Protein AF-A0A432RYK1-F1 (afdb_monomer)

Sequence (120 aa):
MFITLVVFISSCVSRSSYFDEIILQNLKQYEDIAEIYDYRKIKEYNEGNKHIVVYQYKVKLKTDKVLKEAQTNILDILKKSPFLVELSTRCGINFITGKQPCIIEDKAIFKKTANGWILK

Foldseek 3Di:
DDDPPPPPPPPPCPPVNVVVVVVVVVVVVCVQFKDKDPKDFPDWDDDVQKTKTKIKIWIATPLVNLVVVPVPHPVVVVVVDVVVVVCCVQFPPVRNVRNDIRMDIDMWIWGQDPVGTDTD

Secondary structure (DSSP, 8-state):
--------------HHHHHHHHHHHHHGGGTTTEEEEEEEEEEEEEETTEEEEEEEEEEEE-HHHHHHHTSS-HHHHHHH-HHHHHHHHHH-HHHHTTSSPEEEEEEEEEEEETTEEEE-

Radius of gyration: 18.67 Å; Cα contacts (8 Å, |Δi|>4): 151; chains: 1; bounding box: 46×26×59 Å

Mean predicted aligned error: 10.23 Å

Solvent-accessible surface area (backbone atoms only — not comparable to full-atom values): 7149 Å² total; per-residue (Å²): 136,86,83,81,79,78,78,78,77,78,69,83,64,50,74,65,56,53,54,51,50,54,53,52,57,61,55,52,77,42,56,86,59,27,47,75,45,81,73,43,80,77,45,77,50,75,59,88,70,31,42,38,41,32,34,33,33,35,39,33,52,38,50,73,59,52,50,67,74,25,81,64,50,69,72,58,47,42,75,72,32,68,66,54,40,52,49,37,74,74,46,36,72,59,29,77,70,52,76,48,67,32,78,48,79,51,75,50,37,28,37,70,51,98,92,44,78,42,82,102

Structure (mmCIF, N/CA/C/O backbone):
data_AF-A0A432RYK1-F1
#
_entry.id   AF-A0A432RYK1-F1
#
loop_
_atom_site.group_PDB
_atom_site.id
_atom_site.type_symbol
_atom_site.label_atom_id
_atom_site.label_alt_id
_atom_site.label_comp_id
_atom_site.label_asym_id
_atom_site.label_entity_id
_atom_site.label_seq_id
_atom_site.pdbx_PDB_ins_code
_atom_site.Cartn_x
_atom_site.Cartn_y
_atom_site.Cartn_z
_atom_site.occupancy
_atom_site.B_iso_or_equiv
_atom_site.auth_seq_id
_atom_site.auth_comp_id
_atom_site.auth_asym_id
_atom_site.auth_atom_id
_atom_site.pdbx_PDB_model_num
ATOM 1 N N . MET A 1 1 ? -29.147 -10.836 -36.378 1.00 36.69 1 MET A N 1
ATOM 2 C CA . MET A 1 1 ? -27.769 -10.448 -36.742 1.00 36.69 1 MET A CA 1
ATOM 3 C C . MET A 1 1 ? -27.294 -9.462 -35.683 1.00 36.69 1 MET A C 1
ATOM 5 O O . MET A 1 1 ? -27.760 -8.334 -35.680 1.00 36.69 1 MET A O 1
ATOM 9 N N . PHE A 1 2 ? -26.513 -9.921 -34.703 1.00 38.28 2 PHE A N 1
ATOM 10 C CA . PHE A 1 2 ? -26.027 -9.080 -33.604 1.00 38.28 2 PHE A CA 1
ATOM 11 C C . PHE A 1 2 ? -24.648 -8.535 -33.978 1.00 38.28 2 PHE A C 1
ATOM 13 O O . PHE A 1 2 ? -23.721 -9.309 -34.198 1.00 38.28 2 PHE A O 1
ATOM 20 N N . ILE A 1 3 ? -24.530 -7.212 -34.092 1.00 44.97 3 ILE A N 1
ATOM 21 C CA . ILE A 1 3 ? -23.249 -6.526 -34.265 1.00 44.97 3 ILE A CA 1
ATOM 22 C C . ILE A 1 3 ? -22.712 -6.272 -32.858 1.00 44.97 3 ILE A C 1
ATOM 24 O O . ILE A 1 3 ? -23.142 -5.340 -32.180 1.00 44.97 3 ILE A O 1
ATOM 28 N N . THR A 1 4 ? -21.818 -7.137 -32.387 1.00 47.78 4 THR A N 1
ATOM 29 C CA . THR A 1 4 ? -21.102 -6.928 -31.127 1.00 47.78 4 THR A CA 1
ATOM 30 C C . THR A 1 4 ? -20.064 -5.836 -31.362 1.00 47.78 4 THR A C 1
ATOM 32 O O . THR A 1 4 ? -19.009 -6.070 -31.949 1.00 47.78 4 THR A O 1
ATOM 35 N N . LEU A 1 5 ? -20.401 -4.613 -30.956 1.00 37.56 5 LEU A N 1
ATOM 36 C CA . LEU A 1 5 ? -19.503 -3.467 -30.967 1.00 37.56 5 LEU A CA 1
ATOM 37 C C . LEU A 1 5 ? -18.398 -3.718 -29.931 1.00 37.56 5 LEU A C 1
ATOM 39 O O . LEU A 1 5 ? -18.590 -3.507 -28.735 1.00 37.56 5 LEU A O 1
ATOM 43 N N . VAL A 1 6 ? -17.248 -4.220 -30.381 1.00 48.34 6 VAL A N 1
ATOM 44 C CA . VAL A 1 6 ? -16.044 -4.305 -29.551 1.00 48.34 6 VAL A CA 1
ATOM 45 C C . VAL A 1 6 ? -15.526 -2.883 -29.380 1.00 48.34 6 VAL A C 1
ATOM 47 O O . VAL A 1 6 ? -14.812 -2.351 -30.227 1.00 48.34 6 VAL A O 1
ATOM 50 N N . VAL A 1 7 ? -15.945 -2.238 -28.294 1.00 43.28 7 VAL A N 1
ATOM 51 C CA . VAL A 1 7 ? -15.396 -0.955 -27.865 1.00 43.28 7 VAL A CA 1
ATOM 52 C C . VAL A 1 7 ? -13.977 -1.223 -27.366 1.00 43.28 7 VAL A C 1
ATOM 54 O O . VAL A 1 7 ? -13.754 -1.537 -26.200 1.00 43.28 7 VAL A O 1
ATOM 57 N N . PHE A 1 8 ? -13.001 -1.122 -28.269 1.00 40.44 8 PHE A N 1
ATOM 58 C CA . PHE A 1 8 ? -11.609 -0.918 -27.890 1.00 40.44 8 PHE A CA 1
ATOM 59 C C . PHE A 1 8 ? -11.512 0.481 -27.286 1.00 40.44 8 PHE A C 1
ATOM 61 O O . PHE A 1 8 ? -11.308 1.467 -27.991 1.00 40.44 8 PHE A O 1
ATOM 68 N N . ILE A 1 9 ? -11.685 0.576 -25.967 1.00 42.94 9 ILE A N 1
ATOM 69 C CA . ILE A 1 9 ? -11.254 1.753 -25.222 1.00 42.94 9 ILE A CA 1
ATOM 70 C C . ILE A 1 9 ? -9.726 1.688 -25.232 1.00 42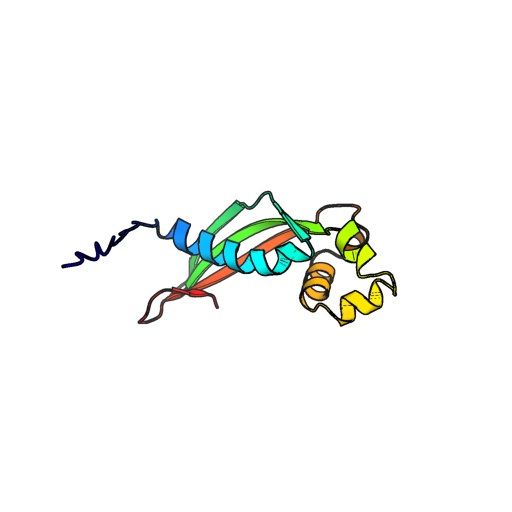.94 9 ILE A C 1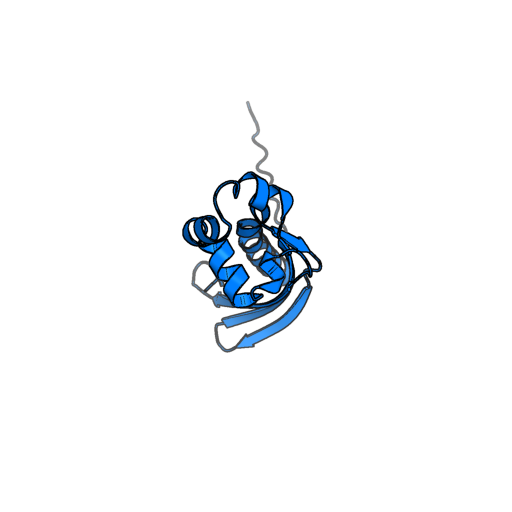
ATOM 72 O O . ILE A 1 9 ? -9.095 1.123 -24.341 1.00 42.94 9 ILE A O 1
ATOM 76 N N . SER A 1 10 ? -9.118 2.208 -26.298 1.00 41.03 10 SER A N 1
ATOM 77 C CA . SER A 1 10 ? -7.705 2.557 -26.334 1.00 41.03 10 SER A CA 1
ATOM 78 C C . SER A 1 10 ? -7.504 3.741 -25.394 1.00 41.03 10 SER A C 1
ATOM 80 O O . SER A 1 10 ? -7.304 4.879 -25.822 1.00 41.03 10 SER A O 1
ATOM 82 N N . SER A 1 11 ? -7.631 3.492 -24.094 1.00 37.19 11 SER A N 1
ATOM 83 C CA . SER A 1 11 ? -7.208 4.441 -23.087 1.00 37.19 11 SER A CA 1
ATOM 84 C C . SER A 1 11 ? -5.706 4.570 -23.265 1.00 37.19 11 SER A C 1
ATOM 86 O O . SER A 1 11 ? -4.941 3.657 -22.956 1.00 37.19 11 SER A O 1
ATOM 88 N N . CYS A 1 12 ? -5.289 5.709 -23.808 1.00 47.38 12 CYS A N 1
ATOM 89 C CA . CYS A 1 12 ? -3.946 6.240 -23.667 1.00 47.38 12 CYS A CA 1
ATOM 90 C C . CYS A 1 12 ? -3.749 6.540 -22.172 1.00 47.38 12 CYS A C 1
ATOM 92 O O . CYS A 1 12 ? -3.740 7.690 -21.741 1.00 47.38 12 CYS A O 1
ATOM 94 N N . VAL A 1 13 ? -3.726 5.486 -21.351 1.00 46.16 13 VAL A N 1
ATOM 95 C CA . VAL A 1 13 ? -3.423 5.575 -19.933 1.00 46.16 13 VAL A CA 1
ATOM 96 C C . VAL A 1 13 ? -1.981 6.029 -19.916 1.00 46.16 13 VAL A C 1
ATOM 98 O O . VAL A 1 13 ? -1.083 5.321 -20.384 1.00 46.16 13 VAL A O 1
ATOM 101 N N . SER A 1 14 ? -1.766 7.268 -19.479 1.00 58.09 14 SER A N 1
ATOM 102 C CA . SER A 1 14 ? -0.416 7.779 -19.324 1.00 58.09 14 SER A CA 1
ATOM 103 C C . SER A 1 14 ? 0.361 6.766 -18.484 1.00 58.09 14 SER A C 1
ATOM 105 O O . SER A 1 14 ? -0.167 6.179 -17.541 1.00 58.09 14 SER A O 1
ATOM 107 N N . ARG A 1 15 ? 1.615 6.506 -18.847 1.00 64.12 15 ARG A N 1
ATOM 108 C CA . ARG A 1 15 ? 2.435 5.480 -18.191 1.00 64.12 15 ARG A CA 1
ATOM 109 C C . ARG A 1 15 ? 2.464 5.632 -16.661 1.00 64.12 15 ARG A C 1
ATOM 111 O O . ARG A 1 15 ? 2.487 4.629 -15.961 1.00 64.12 15 ARG A O 1
ATOM 118 N N . SER A 1 16 ? 2.404 6.872 -16.170 1.00 68.31 16 SER A N 1
ATOM 119 C CA . SER A 1 16 ? 2.223 7.184 -14.747 1.00 68.31 16 SER A CA 1
ATOM 120 C C . SER A 1 16 ? 0.910 6.629 -14.194 1.00 68.31 16 SER A C 1
ATOM 122 O O . SER A 1 16 ? 0.935 5.932 -13.189 1.00 68.31 16 SER A O 1
ATOM 124 N N . SER A 1 17 ? -0.218 6.895 -14.862 1.00 75.12 17 SER A N 1
ATOM 125 C CA . SER A 1 17 ? -1.547 6.439 -14.434 1.00 75.12 17 SER A CA 1
ATOM 126 C C . SER A 1 17 ? -1.634 4.913 -14.348 1.00 75.12 17 SER A C 1
ATOM 128 O O . SER A 1 17 ? -2.252 4.39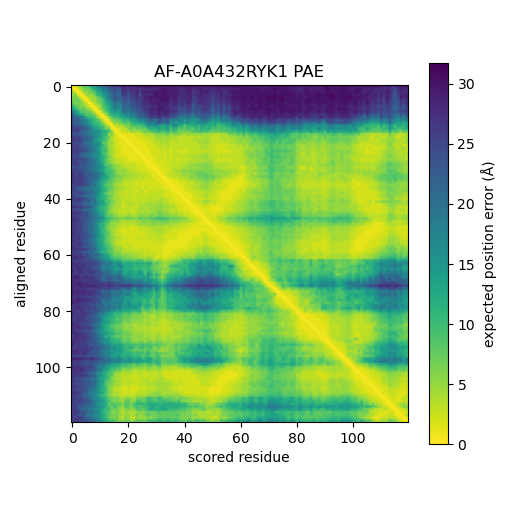8 -13.427 1.00 75.12 17 SER A O 1
ATOM 130 N N . TYR A 1 18 ? -0.946 4.180 -15.231 1.00 80.75 18 TYR A N 1
ATOM 131 C CA . TYR A 1 18 ? -0.888 2.714 -15.159 1.00 80.75 18 TYR A CA 1
ATOM 132 C C . TYR A 1 18 ? -0.213 2.213 -13.869 1.00 80.75 18 TYR A C 1
ATOM 134 O O . TYR A 1 18 ? -0.699 1.284 -13.227 1.00 80.75 18 TYR A O 1
ATOM 142 N N . PHE A 1 19 ? 0.908 2.820 -13.468 1.00 83.56 19 PHE A N 1
ATOM 143 C CA . PHE A 1 19 ? 1.597 2.430 -12.234 1.00 83.56 19 PHE A CA 1
ATOM 144 C C . PHE A 1 19 ? 0.808 2.828 -10.988 1.00 83.56 19 PHE A C 1
ATOM 146 O O . PHE A 1 19 ? 0.728 2.040 -10.045 1.00 83.56 19 PHE A O 1
ATOM 153 N N . ASP A 1 20 ? 0.199 4.015 -11.013 1.00 84.25 20 ASP A N 1
ATOM 154 C CA . ASP A 1 20 ? -0.671 4.495 -9.943 1.00 84.25 20 ASP A CA 1
ATOM 155 C C . ASP A 1 20 ? -1.872 3.548 -9.746 1.00 84.25 20 ASP A C 1
ATOM 157 O O . ASP A 1 20 ? -2.174 3.170 -8.616 1.00 84.25 20 ASP A O 1
ATOM 161 N N . GLU A 1 21 ? -2.502 3.069 -10.824 1.00 86.88 21 GLU A N 1
ATOM 162 C CA . GLU A 1 21 ? -3.599 2.092 -10.760 1.00 86.88 21 GLU A CA 1
ATOM 163 C C . GLU A 1 21 ? -3.184 0.763 -10.115 1.00 86.88 21 GLU A C 1
ATOM 165 O O . GLU A 1 21 ? -3.918 0.246 -9.272 1.00 86.88 21 GLU A O 1
ATOM 170 N N . ILE A 1 22 ? -2.008 0.220 -10.454 1.00 86.06 22 ILE A N 1
ATOM 171 C CA . ILE A 1 22 ? -1.507 -1.026 -9.843 1.00 86.06 22 ILE A CA 1
ATOM 172 C C . ILE A 1 22 ? -1.263 -0.841 -8.344 1.00 86.06 22 ILE A C 1
ATOM 174 O O . ILE A 1 22 ? -1.631 -1.703 -7.544 1.00 86.06 22 ILE A O 1
ATOM 178 N N . ILE A 1 23 ? -0.647 0.277 -7.948 1.00 87.44 23 ILE A N 1
ATOM 179 C CA . ILE A 1 23 ? -0.395 0.575 -6.534 1.00 87.44 23 ILE A CA 1
ATOM 180 C C . ILE A 1 23 ? -1.726 0.690 -5.790 1.00 87.44 23 ILE A C 1
ATOM 182 O O . ILE A 1 23 ? -1.908 0.042 -4.762 1.00 87.44 23 ILE A O 1
ATOM 186 N N . LEU A 1 24 ? -2.681 1.446 -6.336 1.00 88.75 24 LEU A N 1
ATOM 187 C CA . LEU A 1 24 ? -4.009 1.595 -5.747 1.00 88.75 24 LEU A CA 1
ATOM 188 C C . LEU A 1 24 ? -4.741 0.252 -5.637 1.00 88.75 24 LEU A C 1
ATOM 190 O O . LEU A 1 24 ? -5.352 -0.005 -4.606 1.00 88.75 24 LEU A O 1
ATOM 194 N N . GLN A 1 25 ? -4.652 -0.628 -6.641 1.00 88.44 25 GLN A N 1
ATOM 195 C CA . GLN A 1 25 ? -5.226 -1.977 -6.574 1.00 88.44 25 GLN A CA 1
ATOM 196 C C . GLN A 1 25 ? -4.618 -2.818 -5.449 1.00 88.44 25 GLN A C 1
ATOM 198 O O . GLN A 1 25 ? -5.366 -3.481 -4.736 1.00 88.44 25 GLN A O 1
ATOM 203 N N . ASN A 1 26 ? -3.302 -2.757 -5.237 1.00 85.44 26 ASN A N 1
ATOM 204 C CA . ASN A 1 26 ? -2.682 -3.430 -4.095 1.00 85.44 26 ASN A CA 1
ATOM 205 C C . ASN A 1 26 ? -3.167 -2.852 -2.769 1.00 85.44 26 ASN A C 1
ATOM 207 O O . ASN A 1 26 ? -3.434 -3.604 -1.840 1.00 85.44 26 ASN A O 1
ATOM 211 N N . LEU A 1 27 ? -3.334 -1.530 -2.675 1.00 86.81 27 LEU A N 1
ATOM 212 C CA . LEU A 1 27 ? -3.841 -0.891 -1.461 1.00 86.81 27 LEU A CA 1
ATOM 213 C C . LEU A 1 27 ? -5.275 -1.335 -1.121 1.00 86.81 27 LEU A C 1
ATOM 215 O O . LEU A 1 27 ? -5.622 -1.388 0.060 1.00 86.81 27 LEU A O 1
ATOM 219 N N . LYS A 1 28 ? -6.074 -1.765 -2.110 1.00 86.94 28 LYS A N 1
ATOM 220 C CA . LYS A 1 28 ? -7.419 -2.313 -1.864 1.00 86.94 28 LYS A CA 1
ATOM 221 C C . LYS A 1 28 ? -7.428 -3.548 -0.971 1.00 86.94 28 LYS A C 1
ATOM 223 O O . LYS A 1 28 ? -8.420 -3.775 -0.289 1.00 86.94 28 LYS A O 1
ATOM 228 N N . GLN A 1 29 ? -6.335 -4.312 -0.895 1.00 82.88 29 GLN A N 1
ATOM 229 C CA . GLN A 1 29 ? -6.260 -5.473 0.004 1.00 82.88 29 GLN A CA 1
ATOM 230 C C . GLN A 1 29 ? -6.422 -5.095 1.488 1.00 82.88 29 GLN A C 1
ATOM 232 O O . GLN A 1 29 ? -6.769 -5.937 2.312 1.00 82.88 29 GLN A O 1
ATOM 237 N N . TYR A 1 30 ? -6.192 -3.824 1.833 1.00 81.88 30 TYR A N 1
ATOM 238 C CA . TYR A 1 30 ? -6.359 -3.305 3.185 1.00 81.88 30 TYR A CA 1
ATOM 239 C C . TYR A 1 30 ? -7.730 -2.643 3.415 1.00 81.88 30 TYR A C 1
ATOM 241 O O . TYR A 1 30 ? -8.024 -2.294 4.557 1.00 81.88 30 TYR A O 1
ATOM 249 N N . GLU A 1 31 ? -8.582 -2.469 2.392 1.00 83.81 31 GLU A N 1
ATOM 250 C CA . GLU A 1 31 ? -9.845 -1.708 2.500 1.00 83.81 31 GLU A CA 1
ATOM 251 C C . GLU A 1 31 ? -10.827 -2.295 3.524 1.00 83.81 31 GLU A C 1
ATOM 253 O O . GLU A 1 31 ? -11.615 -1.556 4.122 1.00 83.81 31 GLU A O 1
ATOM 258 N N . ASP A 1 32 ? -10.788 -3.603 3.772 1.00 79.62 32 ASP A N 1
ATOM 259 C CA . ASP A 1 32 ? -11.692 -4.239 4.733 1.00 79.62 32 ASP A CA 1
ATOM 260 C C . ASP A 1 32 ? -11.345 -3.895 6.186 1.00 79.62 32 ASP A C 1
ATOM 262 O O . ASP A 1 32 ? -12.24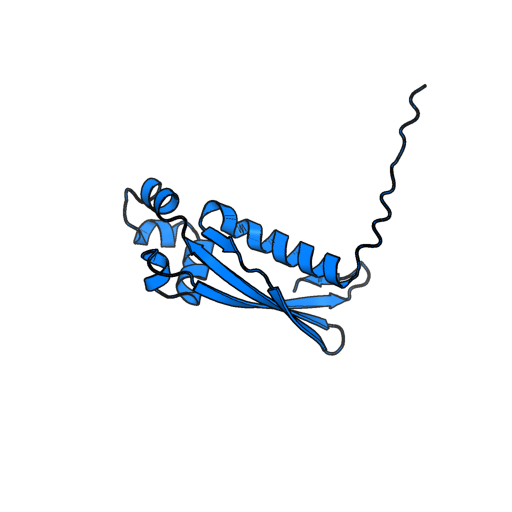2 -3.680 7.009 1.00 79.62 32 ASP A O 1
ATOM 266 N N . ILE A 1 33 ? -10.051 -3.755 6.479 1.00 80.19 33 ILE A N 1
ATOM 267 C CA . ILE A 1 33 ? -9.501 -3.572 7.830 1.00 80.19 33 ILE A CA 1
ATOM 268 C C . ILE A 1 33 ? -9.098 -2.123 8.129 1.00 80.19 33 ILE A C 1
ATOM 270 O O . ILE A 1 33 ? -9.074 -1.698 9.288 1.00 80.19 33 ILE A O 1
ATOM 274 N N . ALA A 1 34 ? -8.802 -1.344 7.094 1.00 85.75 34 ALA A N 1
ATOM 275 C CA . ALA A 1 34 ? -8.293 0.006 7.207 1.00 85.75 34 ALA A CA 1
ATOM 276 C C . ALA A 1 34 ? -8.898 0.936 6.151 1.00 85.75 34 ALA A C 1
ATOM 278 O O . ALA A 1 34 ? -9.375 0.539 5.092 1.00 85.75 34 ALA A O 1
ATOM 279 N N . GLU A 1 35 ? -8.912 2.214 6.482 1.00 89.19 35 GLU A N 1
ATOM 280 C CA . GLU A 1 35 ? -9.189 3.313 5.578 1.00 89.19 35 GLU A CA 1
ATOM 281 C C . GLU A 1 35 ? -7.856 3.879 5.088 1.00 89.19 35 GLU A C 1
ATOM 283 O O . GLU A 1 35 ? -6.990 4.228 5.895 1.00 89.19 35 GLU A O 1
ATOM 288 N N . ILE A 1 36 ? -7.699 3.951 3.767 1.00 89.94 36 ILE A N 1
ATOM 289 C CA . ILE A 1 36 ? -6.529 4.526 3.106 1.00 89.94 36 ILE A CA 1
ATOM 290 C C . ILE A 1 36 ? -6.942 5.839 2.455 1.00 89.94 36 ILE A C 1
ATOM 292 O O . ILE A 1 36 ? -7.929 5.887 1.726 1.00 89.94 36 ILE A O 1
ATOM 296 N N . TYR A 1 37 ? -6.185 6.901 2.711 1.00 91.88 37 TYR A N 1
ATOM 297 C CA . TYR A 1 37 ? -6.467 8.235 2.185 1.00 91.88 37 TYR A CA 1
ATOM 298 C C . TYR A 1 37 ? -5.186 9.067 2.050 1.00 91.88 37 TYR A C 1
ATOM 300 O O . TYR A 1 37 ? -4.099 8.626 2.426 1.00 91.88 37 TYR A O 1
ATOM 308 N N . ASP A 1 38 ? -5.303 10.267 1.475 1.00 92.00 38 ASP A N 1
ATOM 309 C CA . ASP A 1 38 ? -4.175 11.160 1.172 1.00 92.00 38 ASP A CA 1
ATOM 310 C C . ASP A 1 38 ? -3.056 10.479 0.355 1.00 92.00 38 ASP A C 1
ATOM 312 O O . ASP A 1 38 ? -1.869 10.723 0.582 1.00 92.00 38 ASP A O 1
ATOM 316 N N . TYR A 1 39 ? -3.426 9.611 -0.598 1.00 91.38 39 TYR A N 1
ATOM 317 C CA . TYR A 1 39 ? -2.468 8.993 -1.516 1.00 91.38 39 TYR A CA 1
ATOM 318 C C . TYR A 1 39 ? -1.780 10.059 -2.371 1.00 91.38 39 TYR A C 1
ATOM 320 O O . TYR A 1 39 ? -2.434 10.868 -3.034 1.00 91.38 39 TYR A O 1
ATOM 328 N N . ARG A 1 40 ? -0.448 10.025 -2.398 1.00 92.31 40 ARG A N 1
ATOM 329 C CA . ARG A 1 40 ? 0.365 10.867 -3.270 1.00 92.31 40 ARG A CA 1
ATOM 330 C C . ARG A 1 40 ? 1.636 10.163 -3.707 1.00 92.31 40 ARG A C 1
ATOM 332 O O . ARG A 1 40 ? 2.343 9.552 -2.907 1.00 92.31 40 ARG A O 1
ATOM 339 N N . LYS A 1 41 ? 1.981 10.336 -4.978 1.00 92.56 41 LYS A N 1
ATOM 340 C CA . LYS A 1 41 ? 3.298 9.988 -5.504 1.00 92.56 41 LYS A CA 1
ATOM 341 C C . LYS A 1 41 ? 4.308 11.052 -5.070 1.00 92.56 41 LYS A C 1
ATOM 343 O O . LYS A 1 41 ? 4.135 12.227 -5.377 1.00 92.56 41 LYS A O 1
ATOM 348 N N . ILE A 1 42 ? 5.350 10.642 -4.351 1.00 93.75 42 ILE A N 1
ATOM 349 C CA . ILE A 1 42 ? 6.413 11.533 -3.861 1.00 93.75 42 ILE A CA 1
ATOM 350 C C . ILE A 1 42 ? 7.570 11.596 -4.855 1.00 93.75 42 ILE A C 1
ATOM 352 O O . ILE A 1 42 ? 8.163 12.655 -5.052 1.00 93.75 42 ILE A O 1
ATOM 356 N N . LYS A 1 43 ? 7.919 10.464 -5.477 1.00 93.06 43 LYS A N 1
ATOM 357 C CA . LYS A 1 43 ? 9.065 10.388 -6.386 1.00 93.06 43 LYS A CA 1
ATOM 358 C C . LYS A 1 43 ? 8.844 9.341 -7.467 1.00 93.06 43 LYS A C 1
ATOM 360 O O . LYS A 1 43 ? 8.285 8.284 -7.206 1.00 93.06 43 LYS A O 1
ATOM 365 N N . GLU A 1 44 ? 9.354 9.613 -8.659 1.00 91.50 44 GLU A N 1
ATOM 366 C CA . GLU A 1 44 ? 9.372 8.675 -9.779 1.00 91.50 44 GLU A CA 1
ATOM 367 C C . GLU A 1 44 ? 10.724 8.777 -10.481 1.00 91.50 44 GLU A C 1
ATOM 369 O O . GLU A 1 44 ? 11.187 9.878 -10.781 1.00 91.50 44 GLU A O 1
ATOM 374 N N . TYR A 1 45 ? 11.393 7.646 -10.693 1.00 91.50 45 TYR A N 1
ATOM 375 C CA . TYR A 1 45 ? 12.679 7.613 -11.386 1.00 91.50 45 TYR A CA 1
ATOM 376 C C . TYR A 1 45 ? 12.968 6.233 -11.981 1.00 91.50 45 TYR A C 1
ATOM 378 O O . TYR A 1 45 ? 12.365 5.228 -11.612 1.00 91.50 45 TYR A O 1
ATOM 386 N N . ASN A 1 46 ? 13.912 6.185 -12.919 1.00 90.69 46 ASN A N 1
ATOM 387 C CA . ASN A 1 46 ? 14.398 4.933 -13.493 1.00 90.69 46 ASN A CA 1
ATOM 388 C C . ASN A 1 46 ? 15.750 4.562 -12.880 1.00 90.69 46 ASN A C 1
ATOM 390 O O . ASN A 1 46 ? 16.601 5.427 -12.681 1.00 90.69 46 ASN A O 1
ATOM 394 N N . GLU A 1 47 ? 15.959 3.272 -12.637 1.00 89.75 47 GLU A N 1
ATOM 395 C CA . GLU A 1 47 ? 17.223 2.713 -12.155 1.00 89.75 47 GLU A CA 1
ATOM 396 C C . GLU A 1 47 ? 17.536 1.439 -12.957 1.00 89.75 47 GLU A C 1
ATOM 398 O O . GLU A 1 47 ? 17.005 0.354 -12.702 1.00 89.75 47 GLU A O 1
ATOM 403 N N . GLY A 1 48 ? 18.347 1.580 -14.010 1.00 87.75 48 GLY A N 1
ATOM 404 C CA . GLY A 1 48 ? 18.616 0.499 -14.961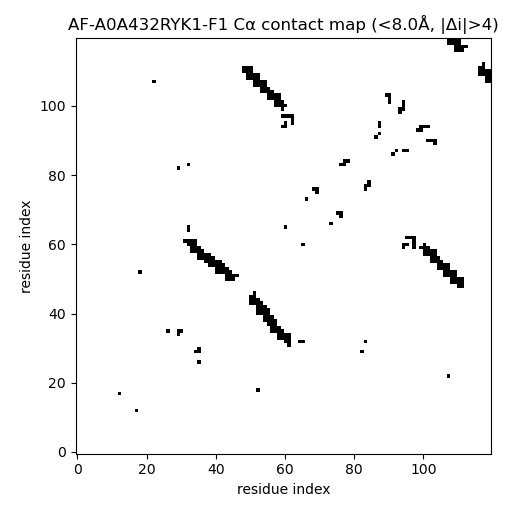 1.00 87.75 48 GLY A CA 1
ATOM 405 C C . GLY A 1 48 ? 17.352 0.052 -15.708 1.00 87.75 48 GLY A C 1
ATOM 406 O O . GLY A 1 48 ? 16.713 0.844 -16.395 1.00 87.75 48 GLY A O 1
ATOM 407 N N . ASN A 1 49 ? 16.979 -1.227 -15.577 1.00 87.75 49 ASN A N 1
ATOM 408 C CA . ASN A 1 49 ? 15.750 -1.789 -16.162 1.00 87.75 49 ASN A CA 1
ATOM 409 C C . ASN A 1 49 ? 14.525 -1.721 -15.229 1.00 87.75 49 ASN A C 1
ATOM 411 O O . ASN A 1 49 ? 13.503 -2.364 -15.504 1.00 87.75 49 ASN A O 1
ATOM 415 N N . LYS A 1 50 ? 14.639 -0.973 -14.127 1.00 89.88 50 LYS A N 1
ATOM 416 C CA . LYS A 1 50 ? 13.571 -0.756 -13.155 1.00 89.88 50 LYS A CA 1
ATOM 417 C C . LYS A 1 50 ? 13.001 0.647 -13.301 1.00 89.88 50 LYS A C 1
ATOM 419 O O . LYS A 1 50 ? 13.732 1.611 -13.521 1.00 89.88 50 LYS A O 1
ATOM 424 N N . HIS A 1 51 ? 11.699 0.741 -13.118 1.00 90.00 51 HIS A N 1
ATOM 425 C CA . HIS A 1 51 ? 10.967 1.976 -12.932 1.00 90.00 51 HIS A CA 1
ATOM 426 C C . HIS A 1 51 ? 10.466 1.993 -11.489 1.00 90.00 51 HIS A C 1
ATOM 428 O O . HIS A 1 51 ? 9.789 1.059 -11.068 1.00 90.00 51 HIS A O 1
ATOM 434 N N . ILE A 1 52 ? 10.873 2.988 -10.708 1.00 92.00 52 ILE A N 1
ATOM 435 C CA . ILE A 1 52 ? 10.641 3.036 -9.265 1.00 92.00 52 ILE A CA 1
ATOM 436 C C . ILE A 1 52 ? 9.700 4.194 -8.965 1.00 92.00 52 ILE A C 1
ATOM 438 O O . ILE A 1 52 ? 9.985 5.341 -9.315 1.00 92.00 52 ILE A O 1
ATOM 442 N N . VAL A 1 53 ? 8.606 3.879 -8.276 1.00 93.12 53 VAL A N 1
ATOM 443 C CA . VAL A 1 53 ? 7.617 4.847 -7.804 1.00 93.12 53 VAL A CA 1
ATOM 444 C C . VAL A 1 53 ? 7.621 4.826 -6.280 1.00 93.12 53 VAL A C 1
ATOM 446 O O . VAL A 1 53 ? 7.390 3.787 -5.664 1.00 93.12 53 VAL A O 1
ATOM 449 N N . VAL A 1 54 ? 7.910 5.972 -5.672 1.00 93.19 54 VAL A N 1
ATOM 450 C CA . VAL A 1 54 ? 7.807 6.188 -4.227 1.00 93.19 54 VAL A CA 1
ATOM 451 C C . VAL A 1 54 ? 6.503 6.913 -3.964 1.00 93.19 54 VAL A C 1
ATOM 453 O O . VAL A 1 54 ? 6.270 7.998 -4.506 1.00 93.19 54 VAL A O 1
ATOM 456 N N . TYR A 1 55 ? 5.660 6.322 -3.134 1.00 93.00 55 TYR A N 1
ATOM 457 C CA . TYR A 1 55 ? 4.344 6.843 -2.809 1.00 93.00 55 TYR A CA 1
ATOM 458 C C . TYR A 1 55 ? 4.158 6.901 -1.302 1.00 93.00 55 TYR A C 1
ATOM 460 O O . TYR A 1 55 ? 4.803 6.183 -0.540 1.00 93.00 55 TYR A O 1
ATOM 468 N N . GLN A 1 56 ? 3.270 7.789 -0.884 1.00 94.12 56 GLN A N 1
ATOM 469 C CA . GLN A 1 56 ? 2.890 7.950 0.502 1.00 94.12 56 GLN A CA 1
ATOM 470 C C . GLN A 1 56 ? 1.384 8.017 0.623 1.00 94.12 56 GLN A C 1
ATOM 472 O O . GLN A 1 56 ? 0.701 8.577 -0.232 1.00 94.12 56 GLN A O 1
ATOM 477 N N . TYR A 1 57 ? 0.889 7.448 1.709 1.00 93.00 57 TYR A N 1
ATOM 478 C CA . TYR A 1 57 ? -0.522 7.412 2.035 1.00 93.00 57 TYR A CA 1
ATOM 479 C C . TYR A 1 57 ? -0.698 7.384 3.550 1.00 93.00 57 TYR A C 1
ATOM 481 O O . TYR A 1 57 ? 0.214 7.029 4.304 1.00 93.00 57 TYR A O 1
ATOM 489 N N . LYS A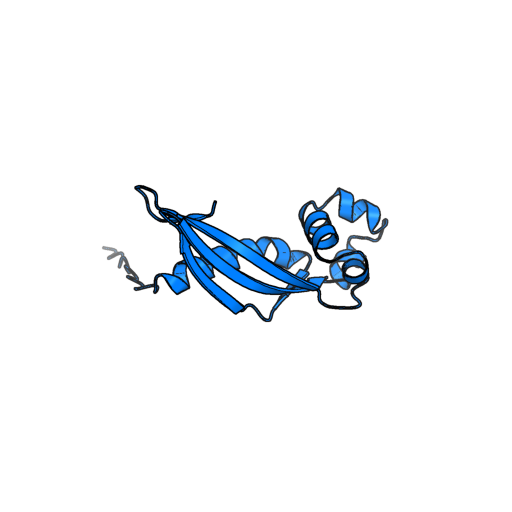 1 58 ? -1.882 7.791 4.000 1.00 91.94 58 LYS A N 1
ATOM 490 C CA . LYS A 1 58 ? -2.311 7.644 5.386 1.00 91.94 58 LYS A CA 1
ATOM 491 C C . LYS A 1 58 ? -3.191 6.415 5.510 1.00 91.94 58 LYS A C 1
ATOM 493 O O . LYS A 1 58 ? -4.071 6.193 4.683 1.00 91.94 58 LYS A O 1
ATOM 498 N N . VAL A 1 59 ? -2.964 5.651 6.568 1.00 89.62 59 VAL A N 1
ATOM 499 C CA . VAL A 1 59 ? -3.769 4.491 6.940 1.00 89.62 59 VAL A CA 1
ATOM 500 C C . VAL A 1 59 ? -4.388 4.749 8.301 1.00 89.62 59 VAL A C 1
ATOM 502 O O . VAL A 1 59 ? -3.694 5.122 9.248 1.00 89.62 59 VAL A O 1
ATOM 505 N N . LYS A 1 60 ? -5.688 4.506 8.432 1.00 87.69 60 LYS A N 1
ATOM 506 C CA . LYS A 1 60 ? -6.406 4.529 9.707 1.00 87.69 60 LYS A CA 1
ATOM 507 C C . LYS A 1 60 ? -7.174 3.225 9.864 1.00 87.69 60 LYS A C 1
ATOM 509 O O . LYS A 1 60 ? -7.930 2.855 8.974 1.00 87.69 60 LYS A O 1
ATOM 514 N N . LEU A 1 61 ? -7.001 2.512 10.976 1.00 85.56 61 LEU A N 1
ATOM 515 C CA . LEU A 1 61 ? -7.788 1.300 11.209 1.00 85.56 61 LEU A CA 1
ATOM 516 C C . LEU A 1 61 ? -9.273 1.622 11.308 1.00 85.56 61 LEU A C 1
ATOM 518 O O . LEU A 1 61 ? -9.678 2.597 11.945 1.00 85.56 61 LEU A O 1
ATOM 522 N N . LYS A 1 62 ? -10.090 0.735 10.740 1.00 83.44 62 LYS A N 1
ATOM 523 C CA . LYS A 1 62 ? -11.536 0.737 10.951 1.00 83.44 62 LYS A CA 1
ATOM 524 C C . LYS A 1 62 ? -11.824 0.066 12.287 1.00 83.44 62 LYS A C 1
ATOM 526 O O . LYS A 1 62 ? -12.304 -1.065 12.330 1.00 83.44 62 LYS A O 1
ATOM 531 N N . THR A 1 63 ? -11.494 0.762 13.375 1.00 72.50 63 THR A N 1
ATOM 532 C CA . THR A 1 63 ? -11.524 0.224 14.741 1.00 72.50 63 THR A CA 1
ATOM 533 C C . THR A 1 63 ? -12.870 -0.420 15.065 1.00 72.50 63 THR A C 1
ATOM 535 O O . THR A 1 63 ? -12.880 -1.505 15.617 1.00 72.50 63 THR A O 1
ATOM 538 N N . ASP A 1 64 ? -13.999 0.145 14.630 1.00 70.75 64 ASP A N 1
ATOM 539 C CA . ASP A 1 64 ? -15.327 -0.436 14.889 1.00 70.75 64 ASP A CA 1
ATOM 540 C C . ASP A 1 64 ? -15.574 -1.773 14.176 1.00 70.75 64 ASP A C 1
ATOM 542 O O . ASP A 1 64 ? -16.256 -2.640 14.719 1.00 70.75 64 ASP A O 1
ATOM 546 N N . LYS A 1 65 ? -15.036 -1.963 12.963 1.00 67.19 65 LYS A N 1
ATOM 547 C CA . LYS A 1 65 ? -15.123 -3.247 12.247 1.00 67.19 65 LYS A CA 1
ATOM 548 C C . LYS A 1 65 ? -14.208 -4.275 12.893 1.00 67.19 65 LYS A C 1
ATOM 550 O O . LYS A 1 65 ? -14.667 -5.353 13.256 1.00 67.19 65 LYS A O 1
ATOM 555 N N . VAL A 1 66 ? -12.948 -3.890 13.107 1.00 67.19 66 VAL A N 1
ATOM 556 C CA . VAL A 1 66 ? -11.949 -4.748 13.745 1.00 67.19 66 VAL A CA 1
ATOM 557 C C . VAL A 1 66 ? -12.436 -5.157 15.133 1.00 67.19 66 VAL A C 1
ATOM 559 O O . VAL A 1 66 ? -12.416 -6.337 15.430 1.00 67.19 66 VAL A O 1
ATOM 562 N N . LEU A 1 67 ? -12.966 -4.238 15.950 1.00 64.50 67 LEU A N 1
ATOM 563 C CA . LEU A 1 67 ? -13.480 -4.518 17.297 1.00 64.50 67 LEU A CA 1
ATOM 564 C C . LEU A 1 67 ? -14.748 -5.383 17.310 1.00 64.50 67 LEU A C 1
ATOM 566 O O . LEU A 1 67 ? -14.906 -6.196 18.219 1.00 64.50 67 LEU A O 1
ATOM 570 N N . LYS A 1 68 ? -15.642 -5.239 16.322 1.00 64.88 68 LYS A N 1
ATOM 571 C CA . LYS A 1 68 ? -16.811 -6.126 16.176 1.00 64.88 68 LYS A CA 1
ATOM 572 C C . LYS A 1 68 ? -16.399 -7.557 15.845 1.00 64.88 68 LYS A C 1
ATOM 574 O O . LYS A 1 68 ? -17.006 -8.488 16.362 1.00 64.88 68 LYS A O 1
ATOM 579 N N . GLU A 1 69 ? -15.356 -7.729 15.042 1.00 62.38 69 GLU A N 1
ATOM 580 C CA . GLU A 1 69 ? -14.740 -9.035 14.788 1.00 62.38 69 GLU A CA 1
ATOM 581 C C . GLU A 1 69 ? -13.871 -9.502 15.980 1.00 62.38 69 GLU A C 1
ATOM 583 O O . GLU A 1 69 ? -13.740 -10.702 16.217 1.00 62.38 69 GLU A O 1
ATOM 588 N N . ALA A 1 70 ? -13.339 -8.562 16.777 1.00 58.56 70 ALA A N 1
ATOM 589 C CA . ALA A 1 70 ? -12.409 -8.761 17.901 1.00 58.56 70 ALA A CA 1
ATOM 590 C C . ALA A 1 70 ? -13.041 -9.127 19.232 1.00 58.56 70 ALA A C 1
ATOM 592 O O . ALA A 1 70 ? -12.332 -9.076 20.238 1.00 58.56 70 ALA A O 1
ATOM 593 N N . GLN A 1 71 ? -14.336 -9.449 19.302 1.00 55.16 71 GLN A N 1
ATOM 594 C CA . GLN A 1 71 ? -14.994 -9.760 20.584 1.00 55.16 71 GLN A CA 1
ATOM 595 C C . GLN A 1 71 ? -14.209 -10.787 21.433 1.00 55.16 71 GLN A C 1
ATOM 597 O O . GLN A 1 71 ? -14.352 -10.836 22.650 1.00 55.16 71 GLN A O 1
ATOM 602 N N . THR A 1 72 ? -13.306 -11.538 20.801 1.00 54.62 72 THR A N 1
ATOM 603 C CA . THR A 1 72 ? -12.179 -12.256 21.399 1.00 54.62 72 THR A CA 1
ATOM 604 C C . THR A 1 72 ? -10.837 -11.585 21.039 1.00 54.62 72 THR A C 1
ATOM 606 O O . THR A 1 72 ? -10.295 -11.836 19.978 1.00 54.62 72 THR A O 1
ATOM 609 N N . ASN A 1 73 ? -10.311 -10.715 21.911 1.00 63.78 73 ASN A N 1
ATOM 610 C CA . ASN A 1 73 ? -8.918 -10.221 21.981 1.00 63.78 73 ASN A CA 1
ATOM 611 C C . ASN A 1 73 ? -8.215 -9.747 20.670 1.00 63.78 73 ASN A C 1
ATOM 613 O O . ASN A 1 73 ? -7.938 -10.513 19.752 1.00 63.78 73 ASN A O 1
ATOM 617 N N . ILE A 1 74 ? -7.745 -8.491 20.638 1.00 63.88 74 ILE A N 1
ATOM 618 C CA . ILE A 1 74 ? -6.950 -7.908 19.529 1.00 63.8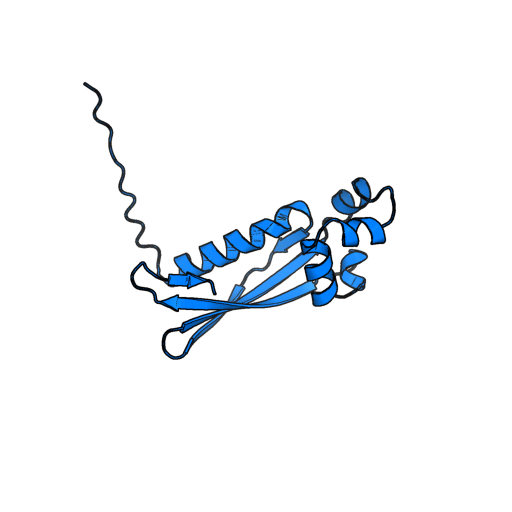8 74 ILE A CA 1
ATOM 619 C C . ILE A 1 74 ? -5.746 -8.783 19.126 1.00 63.88 74 ILE A C 1
ATOM 621 O O . ILE A 1 74 ? -5.408 -8.860 17.943 1.00 63.88 74 ILE A O 1
ATOM 625 N N . LEU A 1 75 ? -5.120 -9.480 20.085 1.00 64.69 75 LEU A N 1
ATOM 626 C CA . LEU A 1 75 ? -4.003 -10.388 19.803 1.00 64.69 75 LEU A CA 1
ATOM 627 C C . LEU A 1 75 ? -4.390 -11.565 18.890 1.00 64.69 75 LEU A C 1
ATOM 629 O O . LEU A 1 75 ? -3.562 -12.021 18.102 1.00 64.69 75 LEU A O 1
ATOM 633 N N . ASP A 1 76 ? -5.626 -12.057 18.980 1.00 64.00 76 ASP A N 1
ATOM 634 C CA . ASP A 1 76 ? -6.092 -13.190 18.177 1.00 64.00 76 ASP A CA 1
ATOM 635 C C . ASP A 1 76 ? -6.468 -12.773 16.752 1.00 64.00 76 ASP A C 1
ATOM 637 O O . ASP A 1 76 ? -6.331 -13.572 15.826 1.00 64.00 76 ASP A O 1
ATOM 641 N N . ILE A 1 77 ? -6.838 -11.508 16.534 1.00 63.50 77 ILE A N 1
ATOM 642 C CA . ILE A 1 77 ? -6.997 -10.964 15.178 1.00 63.50 77 ILE A CA 1
ATOM 643 C C . ILE A 1 77 ? -5.652 -10.772 14.496 1.00 63.50 77 ILE A C 1
ATOM 645 O O . ILE A 1 77 ? -5.519 -11.115 13.321 1.00 63.50 77 ILE A O 1
ATOM 649 N N . LEU A 1 78 ? -4.650 -10.257 15.216 1.00 65.50 78 LEU A N 1
ATOM 650 C CA . LEU A 1 78 ? -3.301 -10.135 14.664 1.00 65.50 78 LEU A CA 1
ATOM 651 C C . LEU A 1 78 ? -2.802 -11.505 14.183 1.00 65.50 78 LEU A C 1
ATOM 653 O O . LEU A 1 78 ? -2.231 -11.608 13.110 1.00 65.50 78 LEU A O 1
ATOM 657 N N . LYS A 1 79 ? -3.113 -12.595 14.890 1.00 65.00 79 LYS A N 1
ATOM 658 C CA . LYS A 1 79 ? -2.771 -13.949 14.420 1.00 65.00 79 LYS A CA 1
ATOM 659 C C . LYS A 1 79 ? -3.539 -14.401 13.170 1.00 65.00 79 LYS A C 1
ATOM 661 O O . LYS A 1 79 ? -3.042 -15.263 12.452 1.00 65.00 79 LYS A O 1
ATOM 666 N N . LYS A 1 80 ? -4.740 -13.870 12.921 1.00 64.38 80 LYS A N 1
ATOM 667 C CA . LYS A 1 80 ? -5.624 -14.292 11.818 1.00 64.38 80 LYS A CA 1
ATOM 668 C C . LYS A 1 80 ? -5.452 -13.477 10.538 1.00 64.38 80 LYS A C 1
ATOM 670 O O . LYS A 1 80 ? -5.722 -14.003 9.464 1.00 64.38 80 LYS A O 1
ATOM 675 N N . SER A 1 81 ? -5.017 -12.222 10.635 1.00 72.31 81 SER A N 1
ATOM 676 C CA . SER A 1 81 ? -4.848 -11.343 9.476 1.00 72.31 81 SER A CA 1
ATOM 677 C C . SER A 1 81 ? -3.378 -10.953 9.296 1.00 72.31 81 SER A C 1
ATOM 679 O O . SER A 1 81 ? -2.895 -10.061 10.001 1.00 72.31 81 SER A O 1
ATOM 681 N N . PRO A 1 82 ? -2.654 -11.568 8.340 1.00 76.75 82 PRO A N 1
ATOM 682 C CA . PRO A 1 82 ? -1.261 -11.209 8.069 1.00 76.75 82 PRO A CA 1
ATOM 683 C C . PRO A 1 82 ? -1.115 -9.732 7.670 1.00 76.75 82 PRO A C 1
ATOM 685 O O . PRO A 1 82 ? -0.121 -9.100 8.017 1.00 76.75 82 PRO A O 1
ATOM 688 N N . PHE A 1 83 ? -2.138 -9.150 7.039 1.00 78.25 83 PHE A N 1
ATOM 689 C CA . PHE A 1 83 ? -2.178 -7.731 6.686 1.00 78.25 83 PHE A CA 1
ATOM 690 C C . PHE A 1 83 ? -2.262 -6.808 7.908 1.00 78.25 83 PHE A C 1
ATOM 692 O O . PHE A 1 83 ? -1.637 -5.750 7.920 1.00 78.25 83 PHE A O 1
ATOM 699 N N . LEU A 1 84 ? -2.988 -7.197 8.963 1.00 76.25 84 LEU A N 1
ATOM 700 C CA . LEU A 1 84 ? -3.009 -6.425 10.211 1.00 76.25 84 LEU A CA 1
ATOM 701 C C . LEU A 1 84 ? -1.676 -6.508 10.951 1.00 76.25 84 LEU A C 1
ATOM 703 O O . LEU A 1 84 ? -1.246 -5.505 11.516 1.00 76.25 84 LEU A O 1
ATOM 707 N N . VAL A 1 85 ? -1.000 -7.662 10.911 1.00 79.88 85 VAL A N 1
ATOM 708 C CA . VAL A 1 85 ? 0.368 -7.783 11.438 1.00 79.88 85 VAL A CA 1
ATOM 709 C C . VAL A 1 85 ? 1.297 -6.856 10.677 1.00 79.88 85 VAL A C 1
ATOM 711 O O . VAL A 1 85 ? 1.980 -6.053 11.301 1.00 79.88 85 VAL A O 1
ATOM 714 N N . GLU A 1 86 ? 1.280 -6.911 9.348 1.00 83.06 86 GLU A N 1
ATOM 715 C CA . GLU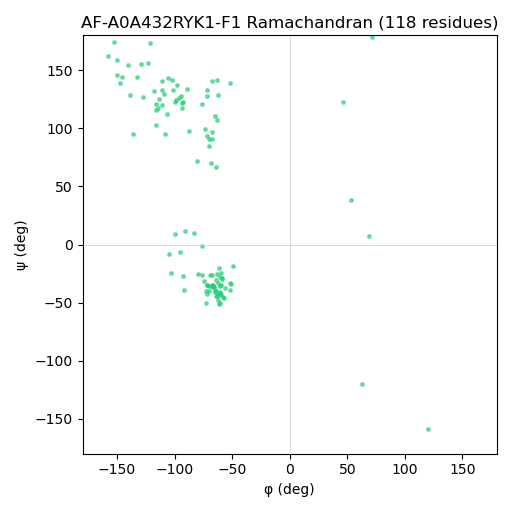 A 1 86 ? 2.108 -6.056 8.502 1.00 83.06 86 GLU A CA 1
ATOM 716 C C . GLU A 1 86 ? 1.863 -4.562 8.765 1.00 83.06 86 GLU A C 1
ATOM 718 O O . GLU A 1 86 ? 2.807 -3.793 8.944 1.00 83.06 86 GLU A O 1
ATOM 723 N N . LEU A 1 87 ? 0.603 -4.132 8.849 1.00 81.38 87 LEU A N 1
ATOM 724 C CA . LEU A 1 87 ? 0.293 -2.743 9.179 1.00 81.38 87 LEU A CA 1
ATOM 725 C C . LEU A 1 87 ? 0.737 -2.393 10.603 1.00 81.38 87 LEU A C 1
ATOM 727 O O . LEU A 1 87 ? 1.280 -1.317 10.828 1.00 81.38 87 LEU A O 1
ATOM 731 N N . SER A 1 88 ? 0.567 -3.299 11.569 1.00 80.19 88 SER A N 1
ATOM 732 C CA . SER A 1 88 ? 0.998 -3.063 12.949 1.00 80.19 88 SER A CA 1
ATOM 733 C C . SER A 1 88 ? 2.516 -2.959 13.105 1.00 80.19 88 SER A C 1
ATOM 735 O O . SER A 1 88 ? 2.983 -2.145 13.900 1.00 80.19 88 SER A O 1
ATOM 737 N N . THR A 1 89 ? 3.300 -3.726 12.340 1.00 83.81 89 THR A N 1
ATOM 738 C CA . THR A 1 89 ? 4.768 -3.654 12.375 1.00 83.81 89 THR A CA 1
ATOM 739 C C . THR A 1 89 ? 5.279 -2.373 11.730 1.00 83.81 89 THR A C 1
ATOM 741 O O . THR A 1 89 ? 6.245 -1.793 12.219 1.00 83.81 89 THR A O 1
ATOM 744 N N . ARG A 1 90 ? 4.602 -1.891 10.683 1.00 84.50 90 ARG A N 1
ATOM 745 C CA . ARG A 1 90 ? 4.916 -0.617 10.019 1.00 84.50 90 ARG A CA 1
ATOM 746 C C . ARG A 1 90 ? 4.513 0.600 10.854 1.00 84.50 90 ARG A C 1
ATOM 748 O O . ARG A 1 90 ? 5.244 1.582 10.906 1.00 84.50 90 ARG A O 1
ATOM 755 N N . CYS A 1 91 ? 3.356 0.537 11.506 1.00 83.25 91 CYS A N 1
ATOM 756 C CA . CYS A 1 91 ? 2.708 1.692 12.131 1.00 83.25 91 CYS A CA 1
ATOM 757 C C . CYS A 1 91 ? 2.804 1.738 13.660 1.00 83.25 91 CYS A C 1
ATOM 759 O O . CYS A 1 91 ? 2.421 2.730 14.285 1.00 83.25 91 CYS A O 1
ATOM 761 N N . GLY A 1 92 ? 3.301 0.667 14.275 1.00 78.69 92 GLY A N 1
ATOM 762 C CA . GLY A 1 92 ? 3.399 0.527 15.720 1.00 78.69 92 GLY A CA 1
ATOM 763 C C . GLY A 1 92 ? 2.049 0.336 16.419 1.00 78.69 92 GLY A C 1
ATOM 764 O O . GLY A 1 92 ? 0.970 0.339 15.827 1.00 78.69 92 GLY A O 1
ATOM 765 N N . ILE A 1 93 ? 2.107 0.178 17.741 1.00 70.00 93 ILE A N 1
ATOM 766 C CA . ILE A 1 93 ? 0.945 -0.198 18.560 1.00 70.00 93 ILE A CA 1
ATOM 767 C C . ILE A 1 93 ? -0.121 0.908 18.663 1.00 70.00 93 ILE A C 1
ATOM 769 O O . ILE A 1 93 ? -1.308 0.622 18.809 1.00 70.00 93 ILE A O 1
ATOM 773 N N . ASN A 1 94 ? 0.276 2.177 18.519 1.00 69.19 94 ASN A N 1
ATOM 774 C CA . ASN A 1 94 ? -0.637 3.324 18.582 1.00 69.19 94 ASN A CA 1
ATOM 775 C C . ASN A 1 94 ? -1.664 3.314 17.441 1.00 69.19 94 ASN A C 1
ATOM 777 O O . ASN A 1 94 ? -2.805 3.738 17.640 1.00 69.19 94 ASN A O 1
ATOM 781 N N . PHE A 1 95 ? -1.289 2.768 16.284 1.00 76.12 95 PHE A N 1
ATOM 782 C CA . PHE A 1 95 ? -2.188 2.557 15.155 1.00 76.12 95 PHE A CA 1
ATOM 783 C C . PHE A 1 95 ? -3.288 1.541 15.485 1.00 76.12 95 PHE A C 1
ATOM 785 O O . PHE A 1 95 ? -4.455 1.804 15.205 1.00 76.12 95 PHE A O 1
ATOM 792 N N . ILE A 1 96 ? -2.945 0.448 16.183 1.00 69.38 96 ILE A N 1
ATOM 793 C CA . ILE A 1 96 ? -3.900 -0.585 16.630 1.00 69.38 96 ILE A CA 1
ATOM 794 C C . ILE A 1 96 ? -4.967 0.005 17.557 1.00 69.38 96 ILE A C 1
ATOM 796 O O . ILE A 1 96 ? -6.136 -0.362 17.491 1.00 69.38 96 ILE A O 1
ATOM 800 N N . THR A 1 97 ? -4.579 0.971 18.390 1.00 69.00 97 THR A N 1
ATOM 801 C CA . THR A 1 97 ? -5.512 1.656 19.297 1.00 69.00 97 THR A CA 1
ATOM 802 C C . THR A 1 97 ? -6.416 2.684 18.603 1.00 69.00 97 THR A C 1
ATOM 804 O O . THR A 1 97 ? -7.229 3.320 19.269 1.00 69.00 97 THR A O 1
ATOM 807 N N . GLY A 1 98 ? -6.278 2.883 17.284 1.00 66.62 98 GLY A N 1
ATOM 808 C CA . GLY A 1 98 ? -7.117 3.781 16.482 1.00 66.62 98 GLY A CA 1
ATOM 809 C C . GLY A 1 98 ? -6.929 5.275 16.770 1.00 66.62 98 GLY A C 1
ATOM 810 O O . GLY A 1 98 ? -7.684 6.097 16.254 1.00 66.62 98 GLY A O 1
ATOM 811 N N . LYS A 1 99 ? -5.939 5.643 17.593 1.00 69.69 99 LYS A N 1
ATOM 812 C CA . LYS A 1 99 ? -5.756 7.017 18.083 1.00 69.69 99 LYS A CA 1
ATOM 813 C C . LYS A 1 99 ? -5.208 7.970 17.026 1.00 69.69 99 LYS A C 1
ATOM 815 O O . LYS A 1 99 ? -5.512 9.158 17.083 1.00 69.69 99 LYS A O 1
ATOM 820 N N . GLN A 1 100 ? -4.394 7.480 16.092 1.00 76.56 100 GLN A N 1
ATOM 821 C CA . GLN A 1 100 ? -3.779 8.308 15.056 1.00 76.56 100 GLN A CA 1
ATOM 822 C C . GLN A 1 100 ? -3.641 7.548 13.736 1.00 76.56 100 GLN A C 1
ATOM 824 O O . GLN A 1 100 ? -3.368 6.343 13.752 1.00 76.56 100 GLN A O 1
ATOM 829 N N . PRO A 1 101 ? -3.811 8.240 12.595 1.00 83.62 101 PRO A N 1
ATOM 830 C CA . PRO A 1 101 ? -3.470 7.668 11.309 1.00 83.62 101 PRO A CA 1
ATOM 831 C C . PRO A 1 101 ? -1.959 7.474 11.207 1.00 83.62 101 PRO A C 1
ATOM 833 O O . PRO A 1 101 ? -1.170 8.317 11.632 1.00 83.62 101 PRO A O 1
ATOM 836 N N . CYS A 1 102 ? -1.571 6.358 10.615 1.00 89.19 102 CYS A N 1
ATOM 837 C CA . CYS A 1 102 ? -0.194 6.044 10.295 1.00 89.19 102 CYS A CA 1
ATOM 838 C C . CYS A 1 102 ? 0.145 6.571 8.904 1.00 89.19 102 CYS A C 1
ATOM 840 O O . CYS A 1 102 ? -0.626 6.370 7.967 1.00 89.19 102 CYS A O 1
ATOM 842 N N . ILE A 1 103 ? 1.291 7.230 8.762 1.00 91.38 103 ILE A N 1
ATOM 843 C CA . ILE A 1 103 ? 1.817 7.626 7.455 1.00 91.38 103 ILE A CA 1
ATOM 844 C C . ILE A 1 103 ? 2.761 6.521 6.993 1.00 91.38 103 ILE A C 1
ATOM 846 O O . ILE A 1 103 ? 3.737 6.229 7.681 1.00 91.38 103 ILE A O 1
ATOM 850 N N . ILE A 1 104 ? 2.480 5.936 5.833 1.00 90.56 104 ILE A N 1
ATOM 851 C CA . ILE A 1 104 ? 3.337 4.926 5.212 1.00 90.56 104 ILE A CA 1
ATOM 852 C C . ILE A 1 104 ? 3.965 5.528 3.960 1.00 90.56 104 ILE A C 1
ATOM 854 O O . ILE A 1 104 ? 3.273 6.146 3.151 1.00 90.56 104 ILE A O 1
ATOM 858 N N . GLU A 1 105 ? 5.276 5.348 3.816 1.00 93.06 105 GLU A N 1
ATOM 859 C CA . GLU A 1 105 ? 6.020 5.618 2.587 1.00 93.06 105 GLU A CA 1
ATOM 860 C C . GLU A 1 105 ? 6.549 4.292 2.044 1.00 93.06 105 GLU A C 1
ATOM 862 O O . GLU A 1 105 ? 7.344 3.619 2.699 1.00 93.06 105 GLU A O 1
ATOM 867 N N . ASP A 1 106 ? 6.104 3.927 0.846 1.00 90.62 106 ASP A N 1
ATOM 868 C CA . ASP A 1 106 ? 6.444 2.665 0.201 1.00 90.62 106 ASP A CA 1
ATOM 869 C C . ASP A 1 106 ? 7.092 2.899 -1.163 1.00 90.62 106 ASP A C 1
ATOM 871 O O . ASP A 1 106 ? 6.910 3.927 -1.826 1.00 90.62 106 ASP A O 1
ATOM 875 N N . LYS A 1 107 ? 7.860 1.899 -1.597 1.00 91.75 107 LYS A N 1
ATOM 876 C CA . LYS A 1 107 ? 8.527 1.885 -2.898 1.00 91.75 107 LYS A CA 1
ATOM 877 C C . LYS A 1 107 ? 7.973 0.739 -3.733 1.00 91.75 107 LYS A C 1
ATOM 879 O O . LYS A 1 107 ? 8.179 -0.421 -3.397 1.00 91.75 107 LYS A O 1
ATOM 884 N N . ALA A 1 108 ? 7.312 1.068 -4.836 1.00 91.69 108 ALA A N 1
ATOM 885 C CA . ALA A 1 108 ? 6.911 0.107 -5.854 1.00 91.69 108 ALA A CA 1
ATOM 886 C C . ALA A 1 108 ? 7.994 0.030 -6.934 1.00 91.69 108 ALA A C 1
ATOM 888 O O . ALA A 1 108 ? 8.357 1.042 -7.543 1.00 91.69 108 ALA A O 1
ATOM 889 N N . ILE A 1 109 ? 8.525 -1.172 -7.167 1.00 91.88 109 ILE A N 1
ATOM 890 C CA . ILE A 1 109 ? 9.558 -1.416 -8.173 1.00 91.88 109 ILE A CA 1
ATOM 891 C C . ILE A 1 109 ? 8.926 -2.155 -9.344 1.00 91.88 109 ILE A C 1
ATOM 893 O O . ILE A 1 109 ? 8.568 -3.324 -9.249 1.00 91.88 109 ILE A O 1
ATOM 897 N N . PHE A 1 110 ? 8.848 -1.492 -10.488 1.00 90.38 110 PHE A N 1
ATOM 898 C CA . PHE A 1 110 ? 8.357 -2.088 -11.718 1.00 90.38 110 PHE A CA 1
ATOM 899 C C . PHE A 1 110 ? 9.532 -2.525 -12.585 1.00 90.38 110 PHE A C 1
ATOM 901 O O . PHE A 1 110 ? 10.395 -1.721 -12.936 1.00 90.38 110 PHE A O 1
ATOM 908 N N . LYS A 1 111 ? 9.579 -3.800 -12.971 1.00 89.25 111 LYS A N 1
ATOM 909 C CA . LYS A 1 111 ? 10.600 -4.328 -13.882 1.00 89.25 111 LYS A CA 1
ATOM 910 C C . LYS A 1 111 ? 10.025 -4.478 -15.286 1.00 89.25 111 LYS A C 1
ATOM 912 O O . LYS A 1 111 ? 8.954 -5.059 -15.460 1.00 89.25 111 LYS A O 1
ATOM 917 N N . LYS A 1 112 ? 10.762 -4.013 -16.299 1.00 84.38 112 LYS A N 1
ATOM 918 C CA . LYS A 1 112 ? 10.396 -4.256 -17.701 1.00 84.38 112 LYS A CA 1
ATOM 919 C C . LYS A 1 112 ? 10.650 -5.720 -18.069 1.00 84.38 112 LYS A C 1
ATOM 921 O O . LYS A 1 112 ? 11.756 -6.228 -17.881 1.00 84.38 112 LYS A O 1
ATOM 926 N N . THR A 1 113 ? 9.638 -6.377 -18.621 1.00 84.31 113 THR A N 1
ATOM 927 C CA . THR A 1 113 ? 9.689 -7.732 -19.191 1.00 84.31 113 THR A CA 1
ATOM 928 C C . THR A 1 113 ? 9.273 -7.699 -20.662 1.00 84.31 113 THR A C 1
ATOM 930 O O . THR A 1 113 ? 8.839 -6.658 -21.160 1.00 84.31 113 THR A O 1
ATOM 933 N N . ALA A 1 114 ? 9.389 -8.834 -21.359 1.00 83.44 114 ALA A N 1
ATOM 934 C CA . ALA A 1 114 ? 8.930 -8.967 -22.743 1.00 83.44 114 ALA A CA 1
ATOM 935 C C . ALA A 1 114 ? 7.423 -8.672 -22.901 1.00 83.44 114 ALA A C 1
ATOM 937 O O . ALA A 1 114 ? 7.014 -8.144 -23.928 1.00 83.44 114 ALA A O 1
ATOM 938 N N . ASN A 1 115 ? 6.630 -8.927 -21.853 1.00 80.19 115 ASN A N 1
ATOM 939 C CA . ASN A 1 115 ? 5.171 -8.790 -21.859 1.00 80.19 115 ASN A CA 1
ATOM 940 C C . ASN A 1 115 ? 4.672 -7.481 -21.215 1.00 80.19 115 ASN A C 1
ATOM 942 O O . ASN A 1 115 ? 3.477 -7.329 -20.989 1.00 80.19 115 ASN A O 1
ATOM 946 N N . GLY A 1 116 ? 5.569 -6.543 -20.887 1.00 79.94 116 GLY A N 1
ATOM 947 C CA . GLY A 1 116 ? 5.220 -5.278 -20.229 1.00 79.94 116 GLY A CA 1
ATOM 948 C C . GLY A 1 116 ? 5.904 -5.082 -18.875 1.00 79.94 116 GLY A C 1
ATOM 949 O O . GLY A 1 116 ? 6.955 -5.667 -18.601 1.00 79.94 116 GLY A O 1
ATOM 950 N N . TRP A 1 117 ? 5.343 -4.213 -18.035 1.00 82.19 117 TRP A N 1
ATOM 951 C CA . TRP A 1 117 ? 5.880 -3.903 -16.707 1.00 82.19 117 TRP A CA 1
ATOM 952 C C . TRP A 1 117 ? 5.208 -4.758 -15.640 1.00 82.19 117 TRP A C 1
ATOM 954 O O . TRP A 1 117 ? 3.983 -4.761 -15.546 1.00 82.19 117 TRP A O 1
ATOM 964 N N . ILE A 1 118 ? 6.012 -5.433 -14.821 1.00 84.19 118 ILE A N 1
ATOM 965 C CA . ILE A 1 118 ? 5.534 -6.192 -13.662 1.00 84.19 118 ILE A CA 1
ATOM 966 C C . ILE A 1 118 ? 5.984 -5.512 -12.376 1.00 84.19 118 ILE A C 1
ATOM 968 O O . ILE A 1 118 ? 7.117 -5.029 -12.306 1.00 84.19 118 ILE A O 1
ATOM 972 N N . LEU A 1 119 ? 5.115 -5.489 -11.369 1.00 85.00 119 LEU A N 1
ATOM 973 C CA . LEU 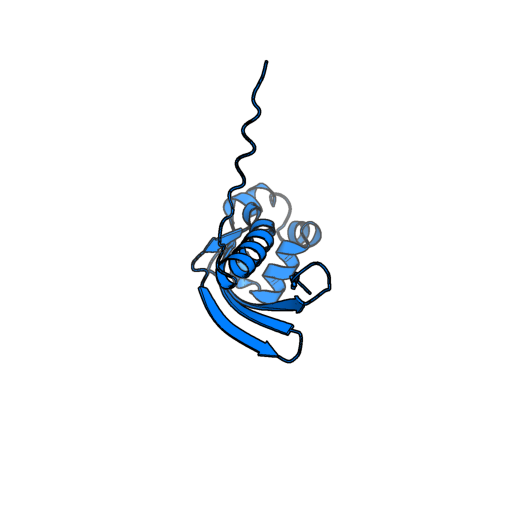A 1 119 ? 5.501 -5.122 -10.011 1.00 85.00 119 LEU A CA 1
ATOM 974 C C . LEU A 1 119 ? 6.342 -6.258 -9.412 1.00 85.00 119 LEU A C 1
ATOM 976 O O . LEU A 1 119 ? 5.985 -7.428 -9.562 1.00 85.00 119 LEU A O 1
ATOM 980 N N . LYS A 1 120 ? 7.470 -5.917 -8.791 1.00 79.12 120 LYS A N 1
ATOM 981 C CA . LYS A 1 120 ? 8.401 -6.861 -8.172 1.00 79.12 120 LYS A CA 1
ATOM 982 C C . LYS A 1 120 ? 8.661 -6.507 -6.716 1.00 79.12 120 LYS A C 1
ATOM 984 O O . LYS A 1 120 ? 8.792 -5.296 -6.433 1.00 79.12 120 LYS A O 1
#

Nearest PDB structures (foldseek):
  3dm8-assembly1_A-2  TM=5.873E-01  e=8.681E-02  Rhodopseudomonas palustris
  4xdw-assembly2_F  TM=6.491E-01  e=4.234E-01  Rhodococcus erythropolis
  7vx2-assembly1_A  TM=5.873E-01  e=4.762E-01  Rhodococcus erythropolis
  5cf2-assembly1_B  TM=6.239E-01  e=6.386E-01  Rhodococcus erythropolis
  5uvr-assembly1_A  TM=6.099E-01  e=2.770E+00  Pseudomonas aeruginosa

pLDDT: mean 76.77, std 15.62, range [36.69, 94.12]